Protein AF-A0A9P8BMA1-F1 (afdb_monomer)

Secondary structure (DSSP, 8-state):
-----------------------------------------------------TTSHHHHHHHHHHHHHHHHHHH-GGG---SSPPPHHHHHHHHHSPPHHHHHHHHHHHHHHHHHHHHHHHHHHHHSPP-----S-GGGGT---TTSPPTT-----TT-----GGGS--

pLDDT: mean 73.73, std 17.68, range [40.62, 98.5]

Mean predicted aligned error: 20.9 Å

Foldseek 3Di:
DDDDDDDDDDDPPPDDDDPPPPPDDPPPPPPPPPPPPDPDPDPDDPPCDPPDDCPPPVNVVVVVCVVVVVVCVVPQPQPPPVDVDHRPVRVVVCVVDDDVVVVVVVVVVVVVVVVVVVVVVVVVVVVDDPPDDDDPDPCVLVPDDPVPDDPPNDDDCVPPDDDDPVVVDD

Sequence (170 aa):
MASQSLRIHGHLQRSSQLVKLSMTSPIALLSRSASTDAHTYAAEDHSDSPPESFTTPFWRNTIIFSILGYGLYKVAPSRESLDGQDNSLTSFIRKSITPSDVWKTRNENHLALSVDSAQAKQLTETARRPVVSRIRYTGKFEDFSPHRQSVGDSVDMSDLNIKSDSHMRK

Structure (mmCIF, N/CA/C/O backbone):
data_AF-A0A9P8BMA1-F1
#
_entry.id   AF-A0A9P8BMA1-F1
#
loop_
_atom_site.group_PDB
_atom_site.id
_atom_site.type_symbol
_atom_site.label_atom_id
_atom_site.label_alt_id
_atom_site.label_comp_id
_atom_site.label_asym_id
_atom_site.label_entity_id
_atom_site.label_seq_id
_atom_site.pdbx_PDB_ins_code
_atom_site.Cartn_x
_atom_site.Cartn_y
_atom_site.Cartn_z
_atom_site.occupancy
_atom_site.B_iso_or_equiv
_atom_site.auth_seq_id
_atom_site.auth_comp_id
_atom_site.auth_asym_id
_atom_site.auth_atom_id
_atom_site.pdbx_PDB_model_num
ATOM 1 N N . MET A 1 1 ? -47.583 60.110 -30.758 1.00 40.84 1 MET A N 1
ATOM 2 C CA . MET A 1 1 ? -47.379 60.622 -29.383 1.00 40.84 1 MET A CA 1
ATOM 3 C C . MET A 1 1 ? -46.290 59.759 -28.758 1.00 40.84 1 MET A C 1
ATOM 5 O O . MET A 1 1 ? -46.534 58.590 -28.536 1.00 40.84 1 MET A O 1
ATOM 9 N N . ALA A 1 2 ? -45.022 60.129 -28.915 1.00 40.62 2 ALA A N 1
ATOM 10 C CA . ALA A 1 2 ? -44.247 61.058 -28.082 1.00 40.62 2 ALA A CA 1
ATOM 11 C C . ALA A 1 2 ? -43.462 60.319 -26.978 1.00 40.62 2 ALA A C 1
ATOM 13 O O . ALA A 1 2 ? -44.050 59.734 -26.081 1.00 40.62 2 ALA A O 1
ATOM 14 N N . SER A 1 3 ? -42.134 60.441 -27.085 1.00 45.19 3 SER A N 1
ATOM 15 C CA . SER A 1 3 ? -41.112 60.357 -26.035 1.00 45.19 3 SER A CA 1
ATOM 16 C C . SER A 1 3 ? -40.944 59.056 -25.245 1.00 45.19 3 SER A C 1
ATOM 18 O O . SER A 1 3 ? -41.737 58.742 -24.368 1.00 45.19 3 SER A O 1
ATOM 20 N N . GLN A 1 4 ? -39.756 58.454 -25.365 1.00 52.94 4 GLN A N 1
ATOM 21 C CA . GLN A 1 4 ? -38.746 58.642 -24.316 1.00 52.94 4 GLN A CA 1
ATOM 22 C C . GLN A 1 4 ? -37.345 58.208 -24.768 1.00 52.94 4 GLN A C 1
ATOM 24 O O . GLN A 1 4 ? -37.102 57.093 -25.214 1.00 52.94 4 GLN A O 1
ATOM 29 N N . SER A 1 5 ? -36.436 59.171 -24.649 1.00 52.09 5 SER A N 1
ATOM 30 C CA . SER A 1 5 ? -34.988 59.060 -24.753 1.00 52.09 5 SER A CA 1
ATOM 31 C C . SER A 1 5 ? -34.436 58.450 -23.468 1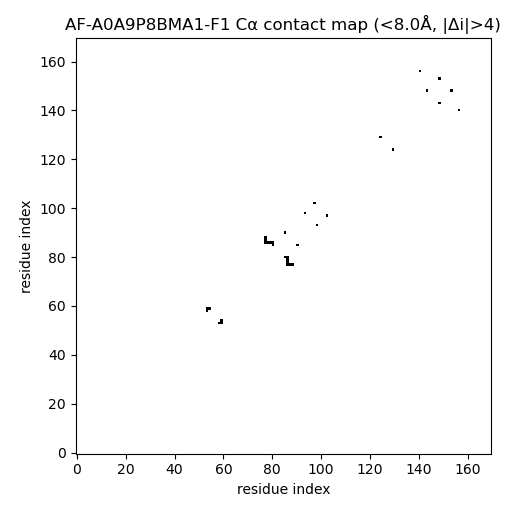.00 52.09 5 SER A C 1
ATOM 33 O O . SER A 1 5 ? -34.737 58.969 -22.395 1.00 52.09 5 SER A O 1
ATOM 35 N N . LEU A 1 6 ? -33.543 57.461 -23.561 1.00 52.72 6 LEU A N 1
ATOM 36 C CA . LEU A 1 6 ? -32.566 57.233 -22.498 1.00 52.72 6 LEU A CA 1
ATOM 37 C C . LEU A 1 6 ? -31.248 56.676 -23.043 1.00 52.72 6 LEU A C 1
ATOM 39 O O . LEU A 1 6 ? -31.109 55.529 -23.455 1.00 52.72 6 LEU A O 1
ATOM 43 N N . ARG A 1 7 ? -30.286 57.595 -23.047 1.00 49.94 7 ARG A N 1
ATOM 44 C CA . ARG A 1 7 ? -28.853 57.443 -23.260 1.00 49.94 7 ARG A CA 1
ATOM 45 C C . ARG A 1 7 ? -28.269 56.817 -21.991 1.00 49.94 7 ARG A C 1
ATOM 47 O O . ARG A 1 7 ? -28.382 57.435 -20.937 1.00 49.94 7 ARG A O 1
ATOM 54 N N . ILE A 1 8 ? -27.609 55.663 -22.074 1.00 60.62 8 ILE A N 1
ATOM 55 C CA . ILE A 1 8 ? -26.676 55.223 -21.024 1.00 60.62 8 ILE A CA 1
ATOM 56 C C . ILE A 1 8 ? -25.397 54.719 -21.690 1.00 60.62 8 ILE A C 1
ATOM 58 O O . ILE A 1 8 ? -25.376 53.703 -22.380 1.00 60.62 8 ILE A O 1
ATOM 62 N N . HIS A 1 9 ? -24.331 55.491 -21.478 1.00 46.12 9 HIS A N 1
ATOM 63 C CA . HIS A 1 9 ? -22.947 55.109 -21.710 1.00 46.12 9 HIS A CA 1
ATOM 64 C C . HIS A 1 9 ? -22.548 54.013 -20.716 1.00 46.12 9 HIS A C 1
ATOM 66 O O . HIS A 1 9 ? -22.642 54.211 -19.508 1.00 46.12 9 HIS A O 1
ATOM 72 N N . GLY A 1 10 ? -22.051 52.888 -21.227 1.00 48.28 10 GLY A N 1
ATOM 73 C CA . GLY A 1 10 ? -21.432 51.826 -20.439 1.00 48.28 10 GLY A CA 1
ATOM 74 C C . GLY A 1 10 ? -20.080 51.462 -21.037 1.00 48.28 10 GLY A C 1
ATOM 75 O O . GLY A 1 10 ? -19.992 50.670 -21.969 1.00 48.28 10 GLY A O 1
ATOM 76 N N . HIS A 1 11 ? -19.032 52.095 -20.521 1.00 47.34 11 HIS A N 1
ATOM 77 C CA . HIS A 1 11 ? -17.630 51.861 -20.845 1.00 47.34 11 HIS A CA 1
ATOM 78 C C . HIS A 1 11 ? -17.189 50.494 -20.290 1.00 47.34 11 HIS A C 1
ATOM 80 O O . HIS A 1 11 ? -16.913 50.359 -19.099 1.00 47.34 11 HIS A O 1
ATOM 86 N N . LEU A 1 12 ? -17.134 49.462 -21.138 1.00 50.94 12 LEU A N 1
ATOM 87 C CA . LEU A 1 12 ? -16.594 48.148 -20.771 1.00 50.94 12 LEU A CA 1
ATOM 88 C C . LEU A 1 12 ? -15.074 48.134 -20.973 1.00 50.94 12 LEU A C 1
ATOM 90 O O . LEU A 1 12 ? -14.553 47.726 -22.009 1.00 50.94 12 LEU A O 1
ATOM 94 N N . GLN A 1 13 ? -14.361 48.587 -19.943 1.00 53.22 13 GLN A N 1
ATOM 95 C CA . GLN A 1 13 ? -12.916 48.433 -19.802 1.00 53.22 13 GLN A CA 1
ATOM 96 C C . GLN A 1 13 ? -12.619 46.978 -19.419 1.00 53.22 13 GLN A C 1
ATOM 98 O O . GLN A 1 13 ? -12.696 46.589 -18.255 1.00 53.22 13 GLN A O 1
ATOM 103 N N . ARG A 1 14 ? -12.330 46.133 -20.412 1.00 48.00 14 ARG A N 1
ATOM 104 C CA . ARG A 1 14 ? -11.952 44.734 -20.185 1.00 48.00 14 ARG A CA 1
ATOM 105 C C . ARG A 1 14 ? -10.474 44.674 -19.794 1.00 48.00 14 ARG A C 1
ATOM 107 O O . ARG A 1 14 ? -9.601 44.525 -20.641 1.00 48.00 14 ARG A O 1
ATOM 114 N N . SER A 1 15 ? -10.198 44.833 -18.503 1.00 51.00 15 SER A N 1
ATOM 115 C CA . SER A 1 15 ? -8.865 44.651 -17.926 1.00 51.00 15 SER A CA 1
ATOM 116 C C . SER A 1 15 ? -8.491 43.168 -17.922 1.00 51.00 15 SER A C 1
ATOM 118 O O . SER A 1 15 ? -8.992 42.382 -17.120 1.00 51.00 15 SER A O 1
ATOM 120 N N . SER A 1 16 ? -7.601 42.788 -18.832 1.00 52.78 16 SER A N 1
ATOM 121 C CA . SER A 1 16 ? -6.949 41.481 -18.894 1.00 52.78 16 SER A CA 1
ATOM 122 C C . SER A 1 16 ? -5.988 41.325 -17.712 1.00 52.78 16 SER A C 1
ATOM 124 O O . SER A 1 16 ? -4.840 41.761 -17.784 1.00 52.78 16 SER A O 1
ATOM 126 N N . GLN A 1 17 ? -6.432 40.722 -16.607 1.00 53.88 17 GLN A N 1
ATOM 127 C CA . GLN A 1 17 ? -5.508 40.318 -15.548 1.00 53.88 17 GLN A CA 1
ATOM 128 C C . GLN A 1 17 ? -4.870 38.973 -15.900 1.00 53.88 17 GLN A C 1
ATOM 130 O O . GLN A 1 17 ? -5.488 37.912 -15.856 1.00 53.88 17 GLN A O 1
ATOM 135 N N . LEU A 1 18 ? -3.605 39.065 -16.297 1.00 51.22 18 LEU A N 1
ATOM 136 C CA . LEU A 1 18 ? -2.704 37.964 -16.584 1.00 51.22 18 LEU A CA 1
ATOM 137 C C . LEU A 1 18 ? -2.202 37.417 -15.240 1.00 51.22 18 LEU A C 1
ATOM 139 O O . LEU A 1 18 ? -1.292 37.972 -14.626 1.00 51.22 18 LEU A O 1
ATOM 143 N N . VAL A 1 19 ? -2.829 36.348 -14.755 1.00 54.81 19 VAL A N 1
ATOM 144 C CA . VAL A 1 19 ? -2.403 35.649 -13.539 1.00 54.81 19 VAL A CA 1
ATOM 145 C C . VAL A 1 19 ? -1.124 34.864 -13.858 1.00 54.81 19 VAL A C 1
ATOM 147 O O . VAL A 1 19 ? -1.164 33.739 -14.350 1.00 54.81 19 VAL A O 1
ATOM 150 N N . LYS A 1 20 ? 0.040 35.474 -13.606 1.00 50.56 20 LYS A N 1
ATOM 151 C CA . LYS A 1 20 ? 1.322 34.761 -13.525 1.00 50.56 20 LYS A CA 1
ATOM 152 C C . LYS A 1 20 ? 1.384 34.040 -12.179 1.00 50.56 20 LYS A C 1
ATOM 154 O O . LYS A 1 20 ? 1.820 34.614 -11.186 1.00 50.56 20 LYS A O 1
ATOM 159 N N . LEU A 1 21 ? 0.952 32.782 -12.143 1.00 48.62 21 LEU A N 1
ATOM 160 C CA . LEU A 1 21 ? 1.256 31.885 -11.027 1.00 48.62 21 LEU A CA 1
ATOM 161 C C . LEU A 1 21 ? 2.740 31.505 -11.105 1.00 48.62 21 LEU A C 1
ATOM 163 O O . LEU A 1 21 ? 3.123 30.550 -11.774 1.00 48.62 21 LEU A O 1
ATOM 167 N N . SER A 1 22 ? 3.584 32.291 -10.439 1.00 48.97 22 SER A N 1
ATOM 168 C CA . SER A 1 22 ? 4.960 31.904 -10.129 1.00 48.97 22 SER A CA 1
ATOM 169 C C . SER A 1 22 ? 4.918 30.858 -9.015 1.00 48.97 22 SER A C 1
ATOM 171 O O . SER A 1 22 ? 4.910 31.199 -7.834 1.00 48.97 22 SER A O 1
ATOM 173 N N . MET A 1 23 ? 4.851 29.577 -9.380 1.00 55.75 23 MET A N 1
ATOM 174 C CA . MET A 1 23 ? 5.103 28.479 -8.448 1.00 55.75 23 MET A CA 1
ATOM 175 C C . MET A 1 23 ? 6.607 28.380 -8.187 1.00 55.75 23 MET A C 1
ATOM 177 O O . MET A 1 23 ? 7.320 27.632 -8.848 1.00 55.75 23 MET A O 1
ATOM 181 N N . THR A 1 24 ? 7.088 29.144 -7.211 1.00 52.22 24 THR A N 1
ATOM 182 C CA . THR A 1 24 ? 8.416 28.942 -6.630 1.00 52.22 24 THR A CA 1
ATOM 183 C C . THR A 1 24 ? 8.228 28.156 -5.339 1.00 52.22 24 THR A C 1
ATOM 185 O O . THR A 1 24 ? 7.975 28.731 -4.284 1.00 52.22 24 THR A O 1
ATOM 188 N N . SER A 1 25 ? 8.288 26.826 -5.416 1.00 56.94 25 SER A N 1
ATOM 189 C CA . SER A 1 25 ? 8.378 25.990 -4.218 1.00 56.94 25 SER A CA 1
ATOM 190 C C . SER A 1 25 ? 9.756 26.194 -3.577 1.00 56.94 25 SER A C 1
ATOM 192 O O . SER A 1 25 ? 10.757 25.978 -4.270 1.00 56.94 25 SER A O 1
ATOM 194 N N . PRO A 1 26 ? 9.870 26.563 -2.291 1.00 57.62 26 PRO A N 1
ATOM 195 C CA . PRO A 1 26 ? 11.152 26.476 -1.615 1.00 57.62 26 PRO A CA 1
ATOM 196 C C . PRO A 1 26 ? 11.512 24.994 -1.476 1.00 57.62 26 PRO A C 1
ATOM 198 O O . PRO A 1 26 ? 10.825 24.230 -0.800 1.00 57.62 26 PRO A O 1
ATOM 201 N N . ILE A 1 27 ? 12.588 24.583 -2.147 1.00 57.03 27 ILE A N 1
ATOM 202 C CA . ILE A 1 27 ? 13.259 23.315 -1.871 1.00 57.03 27 ILE A CA 1
ATOM 203 C C . ILE A 1 27 ? 13.784 23.442 -0.441 1.00 57.03 27 ILE A C 1
ATOM 205 O O . ILE A 1 27 ? 14.784 24.116 -0.197 1.00 57.03 27 ILE A O 1
ATOM 209 N N . ALA A 1 28 ? 13.073 22.848 0.515 1.00 52.34 28 ALA A N 1
ATOM 210 C CA . ALA A 1 28 ? 13.593 22.656 1.855 1.00 52.34 28 ALA A CA 1
ATOM 211 C C . ALA A 1 28 ? 14.819 21.743 1.727 1.00 52.34 28 ALA A C 1
ATOM 213 O O . ALA A 1 28 ? 14.695 20.538 1.509 1.00 52.34 28 ALA A O 1
ATOM 214 N N . LEU A 1 29 ? 16.010 22.341 1.786 1.00 56.28 29 LEU A N 1
ATOM 215 C CA . LEU A 1 29 ? 17.266 21.621 1.918 1.00 56.28 29 LEU A CA 1
ATOM 216 C C . LEU A 1 29 ? 17.234 20.925 3.277 1.00 56.28 29 LEU A C 1
ATOM 218 O O . LEU A 1 29 ? 17.536 21.520 4.308 1.00 56.28 29 LEU A O 1
ATOM 222 N N . LEU A 1 30 ? 16.802 19.669 3.275 1.00 56.97 30 LEU A N 1
ATOM 223 C CA . LEU A 1 30 ? 16.900 18.786 4.421 1.00 56.97 30 LEU A CA 1
ATOM 224 C C . LEU A 1 30 ? 18.398 18.579 4.688 1.00 56.97 30 LEU A C 1
ATOM 226 O O . LEU A 1 30 ? 19.068 17.852 3.951 1.00 56.97 30 LEU A O 1
ATOM 230 N N . SER A 1 31 ? 18.948 19.260 5.697 1.00 53.81 31 SER A N 1
ATOM 231 C CA . SER A 1 31 ? 20.299 18.974 6.165 1.00 53.81 31 SER A CA 1
ATOM 232 C C . SER A 1 31 ? 20.286 17.563 6.744 1.00 53.81 31 SER A C 1
ATOM 234 O O . SER A 1 31 ? 19.702 17.270 7.787 1.00 53.81 31 SER A O 1
ATOM 236 N N . ARG A 1 32 ? 20.897 16.634 6.016 1.00 54.47 32 ARG A N 1
ATOM 237 C CA . ARG A 1 32 ? 21.177 15.306 6.538 1.00 54.47 32 ARG A CA 1
ATOM 238 C C . ARG A 1 32 ? 22.267 15.488 7.591 1.00 54.47 32 ARG A C 1
ATOM 240 O O . ARG A 1 32 ? 23.429 15.651 7.228 1.00 54.47 32 ARG A O 1
ATOM 247 N N . SER A 1 33 ? 21.902 15.491 8.873 1.00 51.28 33 SER A N 1
ATOM 248 C CA . SER A 1 33 ? 22.871 15.283 9.952 1.00 51.28 33 SER A CA 1
ATOM 249 C C . SER A 1 33 ? 23.475 13.896 9.763 1.00 51.28 33 SER A C 1
ATOM 251 O O . SER A 1 33 ? 22.906 12.889 10.174 1.00 51.28 33 SER A O 1
ATOM 253 N N . ALA A 1 34 ? 24.600 13.837 9.058 1.00 47.16 34 ALA A N 1
ATOM 254 C CA . ALA A 1 34 ? 25.483 12.692 9.091 1.00 47.16 34 ALA A CA 1
ATOM 255 C C . ALA A 1 34 ? 26.169 12.721 10.460 1.00 47.16 34 ALA A C 1
ATOM 257 O O . ALA A 1 34 ? 27.086 13.506 10.689 1.00 47.16 34 ALA A O 1
ATOM 258 N N . SER A 1 35 ? 25.672 11.917 11.396 1.00 52.69 35 SER A N 1
ATOM 259 C CA . SER A 1 35 ? 26.396 11.599 12.619 1.00 52.69 35 SER A CA 1
ATOM 260 C C . SER A 1 35 ? 27.604 10.752 12.229 1.00 52.69 35 SER A C 1
ATOM 262 O O . SER A 1 35 ? 27.480 9.553 11.979 1.00 52.69 35 SER A O 1
ATOM 264 N N . THR A 1 36 ? 28.766 11.385 12.115 1.00 50.28 36 THR A N 1
ATOM 265 C CA . THR A 1 36 ? 30.040 10.674 12.170 1.00 50.28 36 THR A CA 1
ATOM 266 C C . THR A 1 36 ? 30.201 10.207 13.612 1.00 50.28 36 THR A C 1
ATOM 268 O O . THR A 1 36 ? 30.536 11.002 14.486 1.00 50.28 36 THR A O 1
ATOM 271 N N . ASP A 1 37 ? 29.868 8.945 13.866 1.00 45.75 37 ASP A N 1
ATOM 272 C CA . ASP A 1 37 ? 30.136 8.279 15.137 1.00 45.75 37 ASP A CA 1
ATOM 273 C C . ASP A 1 37 ? 31.655 8.093 15.250 1.00 45.75 37 ASP A C 1
ATOM 275 O O . ASP A 1 37 ? 32.264 7.277 14.557 1.00 45.75 37 ASP A O 1
ATOM 279 N N . ALA A 1 38 ? 32.292 8.962 16.030 1.00 48.22 38 ALA A N 1
ATOM 280 C CA . ALA A 1 38 ? 33.687 8.820 16.397 1.00 48.22 38 ALA A CA 1
ATOM 281 C C . ALA A 1 38 ? 33.730 7.900 17.618 1.00 48.22 38 ALA A C 1
ATOM 283 O O . ALA A 1 38 ? 33.360 8.311 18.714 1.00 48.22 38 ALA A O 1
ATOM 284 N N . HIS A 1 39 ? 34.178 6.657 17.431 1.00 45.38 39 HIS A N 1
ATOM 285 C CA . HIS A 1 39 ? 34.395 5.709 18.523 1.00 45.38 39 HIS A CA 1
ATOM 286 C C . HIS A 1 39 ? 35.539 6.188 19.432 1.00 45.38 39 HIS A C 1
ATOM 288 O O . HIS A 1 39 ? 36.688 5.765 19.305 1.00 45.38 39 HIS A O 1
ATOM 294 N N . THR A 1 40 ? 35.237 7.095 20.356 1.00 44.28 40 THR A N 1
ATOM 295 C CA . THR A 1 40 ? 36.085 7.375 21.511 1.00 44.28 40 THR A CA 1
ATOM 296 C C . THR A 1 40 ? 35.727 6.381 22.603 1.00 44.28 40 THR A C 1
ATOM 298 O O . THR A 1 40 ? 34.652 6.460 23.193 1.00 44.28 40 THR A O 1
ATOM 301 N N . TYR A 1 41 ? 36.632 5.438 22.860 1.00 46.31 41 TYR A N 1
ATOM 302 C CA . TYR A 1 41 ? 36.598 4.552 24.020 1.00 46.31 41 TYR A CA 1
ATOM 303 C C . TYR A 1 41 ? 36.780 5.384 25.299 1.00 46.31 41 TYR A C 1
ATOM 305 O O . TYR A 1 41 ? 37.889 5.525 25.810 1.00 46.31 41 TYR A O 1
ATOM 313 N N . ALA A 1 42 ? 35.694 5.984 25.785 1.00 50.97 42 ALA A N 1
ATOM 314 C CA . ALA A 1 42 ? 35.614 6.520 27.133 1.00 50.97 42 ALA A CA 1
ATOM 315 C C . ALA A 1 42 ? 35.178 5.374 28.051 1.00 50.97 42 ALA A C 1
ATOM 317 O O . ALA A 1 42 ? 34.076 4.840 27.926 1.00 50.97 42 ALA A O 1
ATOM 318 N N . ALA A 1 43 ? 36.107 4.948 28.901 1.00 52.16 43 ALA A N 1
ATOM 319 C CA . ALA A 1 43 ? 35.877 3.960 29.936 1.00 52.16 43 ALA A CA 1
ATOM 320 C C . ALA A 1 43 ? 34.818 4.458 30.932 1.00 52.16 43 ALA A C 1
ATOM 322 O O . ALA A 1 43 ? 34.840 5.620 31.325 1.00 52.16 43 ALA A O 1
ATOM 323 N N . GLU A 1 44 ? 33.919 3.537 31.274 1.00 54.53 44 GLU A N 1
ATOM 324 C CA . GLU A 1 44 ? 32.968 3.505 32.388 1.00 54.53 44 GLU A CA 1
ATOM 325 C C . GLU A 1 44 ? 32.727 4.811 33.158 1.00 54.53 44 GLU A C 1
ATOM 327 O O . GLU A 1 44 ? 33.441 5.146 34.100 1.00 54.53 44 GLU A O 1
ATOM 332 N N . ASP A 1 45 ? 31.624 5.475 32.813 1.00 49.12 45 ASP A N 1
ATOM 333 C CA . ASP A 1 45 ? 30.885 6.313 33.750 1.00 49.12 45 ASP A CA 1
ATOM 334 C C . ASP A 1 45 ? 29.612 5.540 34.117 1.00 49.12 45 ASP A C 1
ATOM 336 O O . ASP A 1 45 ? 28.747 5.287 33.267 1.00 49.12 45 ASP A O 1
ATOM 340 N N . HIS A 1 46 ? 29.535 5.068 35.363 1.00 54.62 46 HIS A N 1
ATOM 341 C CA . HIS A 1 46 ? 28.328 4.470 35.922 1.00 54.62 46 HIS A CA 1
ATOM 342 C C . HIS A 1 46 ? 27.244 5.546 35.977 1.00 54.62 46 HIS A C 1
ATOM 344 O O . HIS A 1 46 ? 27.056 6.227 36.979 1.00 54.62 46 HIS A O 1
ATOM 350 N N . SER A 1 47 ? 26.519 5.698 34.871 1.00 56.69 47 SER A N 1
ATOM 351 C CA . SER A 1 47 ? 25.242 6.395 34.870 1.00 56.69 47 SER A CA 1
ATOM 352 C C . SER A 1 47 ? 24.315 5.696 35.868 1.00 56.69 47 SER A C 1
ATOM 354 O O . SER A 1 47 ? 23.852 4.579 35.625 1.00 56.69 47 SER A O 1
ATOM 356 N N . ASP A 1 48 ? 24.096 6.350 37.013 1.00 63.22 48 ASP A N 1
ATOM 357 C CA . ASP A 1 48 ? 23.088 6.017 38.020 1.00 63.22 48 ASP A CA 1
ATOM 358 C C . ASP A 1 48 ? 21.714 5.946 37.343 1.00 63.22 48 ASP A C 1
ATOM 360 O O . ASP A 1 48 ? 20.955 6.916 37.268 1.00 63.22 48 ASP A O 1
ATOM 364 N N . SER A 1 49 ? 21.404 4.781 36.785 1.00 66.31 49 SER A N 1
ATOM 365 C CA . SER A 1 49 ? 20.090 4.493 36.239 1.00 66.31 49 SER A CA 1
ATOM 366 C C . SER A 1 49 ? 19.144 4.357 37.430 1.00 66.31 49 SER A C 1
ATOM 368 O O . SER A 1 49 ? 19.395 3.526 38.309 1.00 66.31 49 SER A O 1
ATOM 370 N N . PRO A 1 50 ? 18.085 5.182 37.530 1.00 73.50 50 PRO A N 1
ATOM 371 C CA . PRO A 1 50 ? 17.171 5.101 38.657 1.00 73.50 50 PRO A CA 1
ATOM 372 C C . PRO A 1 50 ? 16.571 3.690 38.712 1.00 73.50 50 PRO A C 1
ATOM 374 O O . PRO A 1 50 ? 16.248 3.137 37.660 1.00 73.50 50 PRO A O 1
ATOM 377 N N . PRO A 1 51 ? 16.406 3.097 39.909 1.00 76.31 51 PRO A N 1
ATOM 378 C CA . PRO A 1 51 ? 15.925 1.729 40.040 1.00 76.31 51 PRO A CA 1
ATOM 379 C C . PRO A 1 51 ? 14.553 1.597 39.377 1.00 76.31 51 PRO A C 1
ATOM 381 O O . PRO A 1 51 ? 13.556 2.181 39.813 1.00 76.31 51 PRO A O 1
ATOM 384 N N . GLU A 1 52 ? 14.508 0.844 38.287 1.00 73.38 52 GLU A N 1
ATOM 385 C CA . GLU A 1 52 ? 13.305 0.631 37.502 1.00 73.38 52 GLU A CA 1
ATOM 386 C C . GLU A 1 52 ? 12.352 -0.309 38.246 1.00 73.38 52 GLU A C 1
ATOM 388 O O . GLU A 1 52 ? 12.555 -1.514 38.358 1.00 73.38 52 GLU A O 1
ATOM 393 N N . SER A 1 53 ? 11.307 0.287 38.826 1.00 82.88 53 SER A N 1
ATOM 394 C CA . SER A 1 53 ? 10.289 -0.406 39.615 1.00 82.88 53 SER A CA 1
ATOM 395 C C . SER A 1 53 ? 8.946 -0.458 38.881 1.00 82.88 53 SER A C 1
ATOM 397 O O . SER A 1 53 ? 8.522 0.500 38.222 1.00 82.88 53 SER A O 1
ATOM 399 N N . PHE A 1 54 ? 8.202 -1.547 39.084 1.00 79.06 54 PHE A N 1
ATOM 400 C CA . PHE A 1 54 ? 6.820 -1.718 38.611 1.00 79.06 54 PHE A CA 1
ATOM 401 C C . PHE A 1 54 ? 5.811 -0.781 39.301 1.00 79.06 54 PHE A C 1
ATOM 403 O O . PHE A 1 54 ? 4.630 -0.770 38.960 1.00 79.06 54 PHE A O 1
ATOM 410 N N . THR A 1 55 ? 6.257 0.030 40.263 1.00 81.44 55 THR A N 1
ATOM 411 C CA . THR A 1 55 ? 5.447 1.068 40.921 1.00 81.44 55 THR A CA 1
ATOM 412 C C . THR A 1 55 ? 5.646 2.466 40.339 1.00 81.44 55 THR A C 1
ATOM 414 O O . THR A 1 55 ? 5.032 3.423 40.817 1.00 81.44 55 THR A O 1
ATOM 417 N N . THR A 1 56 ? 6.467 2.610 39.294 1.00 86.62 56 THR A N 1
ATOM 418 C CA . THR A 1 56 ? 6.607 3.885 38.578 1.00 86.62 56 THR A CA 1
ATOM 419 C C . THR A 1 56 ? 5.253 4.357 38.021 1.00 86.62 56 THR A C 1
ATOM 421 O O . THR A 1 56 ? 4.384 3.533 37.716 1.00 86.62 56 THR A O 1
ATOM 424 N N . PRO A 1 57 ? 5.03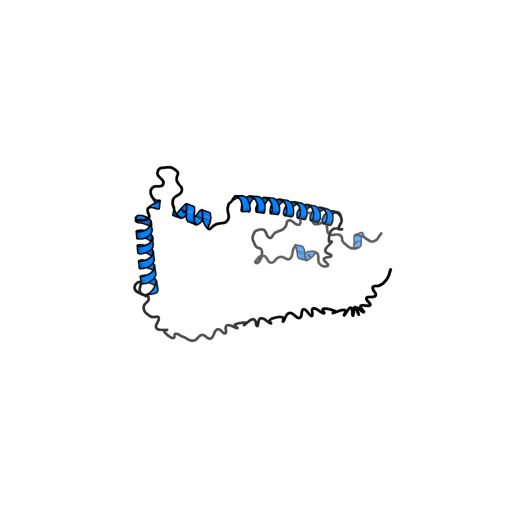2 5.680 37.865 1.00 85.69 57 PRO A N 1
ATOM 425 C CA . PRO A 1 57 ? 3.752 6.222 37.402 1.00 85.69 57 PRO A CA 1
ATOM 426 C C . PRO A 1 57 ? 3.252 5.603 36.090 1.00 85.69 57 PRO A C 1
ATOM 428 O O . PRO A 1 57 ? 2.047 5.430 35.924 1.00 85.69 57 PRO A O 1
ATOM 431 N N . PHE A 1 58 ? 4.165 5.218 35.193 1.00 88.38 58 PHE A N 1
ATOM 432 C CA . PHE A 1 58 ? 3.840 4.509 33.958 1.00 88.38 58 PHE A CA 1
ATOM 433 C C . PHE A 1 58 ? 3.204 3.133 34.229 1.00 88.38 58 PHE A C 1
ATOM 435 O O . PHE A 1 58 ? 2.074 2.882 33.806 1.00 88.38 58 PHE A O 1
ATOM 442 N N . TRP A 1 59 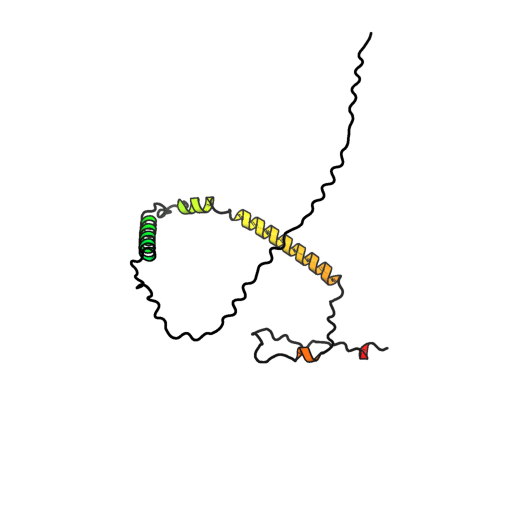? 3.872 2.263 34.994 1.00 92.50 59 TRP A N 1
ATOM 443 C CA . TRP A 1 59 ? 3.364 0.922 35.315 1.00 92.50 59 TRP A CA 1
ATOM 444 C C . TRP A 1 59 ? 2.118 0.953 36.202 1.00 92.50 59 TRP A C 1
ATOM 446 O O . TRP A 1 59 ? 1.160 0.220 35.967 1.00 92.50 59 TRP A O 1
ATOM 456 N N . ARG A 1 60 ? 2.056 1.876 37.164 1.00 91.81 60 ARG A N 1
ATOM 457 C CA . ARG A 1 60 ? 0.860 2.063 37.993 1.00 91.81 60 ARG A CA 1
ATOM 458 C C . ARG A 1 60 ? -0.354 2.441 37.148 1.00 91.81 60 ARG A C 1
ATOM 460 O O . ARG A 1 60 ? -1.418 1.846 37.304 1.00 91.81 60 ARG A O 1
ATOM 467 N N . ASN A 1 61 ? -0.202 3.418 36.255 1.00 92.69 61 ASN A N 1
ATOM 468 C CA . ASN A 1 61 ? -1.306 3.863 35.414 1.00 92.69 61 ASN A CA 1
ATOM 469 C C . ASN A 1 61 ? -1.730 2.754 34.443 1.00 92.69 61 ASN A C 1
ATOM 471 O O . ASN A 1 61 ? -2.925 2.510 34.313 1.00 92.69 61 ASN A O 1
ATOM 475 N N . THR A 1 62 ? -0.792 2.033 33.816 1.00 93.31 62 THR A N 1
ATOM 476 C CA . THR A 1 62 ? -1.136 0.910 32.921 1.00 93.31 62 THR A CA 1
ATOM 477 C C . THR A 1 62 ? -1.882 -0.216 33.641 1.00 93.31 62 THR A C 1
ATOM 479 O O . THR A 1 62 ? -2.879 -0.704 33.110 1.00 93.31 62 THR A O 1
ATOM 482 N N . ILE A 1 63 ? -1.486 -0.579 34.866 1.00 94.06 63 ILE A N 1
ATOM 483 C CA . ILE A 1 63 ? -2.201 -1.576 35.681 1.00 94.06 63 ILE A CA 1
ATOM 484 C C . ILE A 1 63 ? -3.611 -1.081 36.030 1.00 94.06 63 ILE A C 1
ATOM 486 O O . ILE A 1 63 ? -4.576 -1.822 35.848 1.00 94.06 63 ILE A O 1
ATOM 490 N N . ILE A 1 64 ? -3.757 0.174 36.472 1.00 94.31 64 ILE A N 1
ATOM 491 C CA . ILE A 1 64 ? -5.070 0.757 36.794 1.00 94.31 64 ILE A CA 1
ATOM 492 C C . ILE A 1 64 ? -5.972 0.776 35.557 1.00 94.31 64 ILE A C 1
ATOM 494 O O . ILE A 1 64 ? -7.115 0.333 35.638 1.00 94.31 64 ILE A O 1
ATOM 498 N N . PHE A 1 65 ? -5.473 1.236 34.407 1.00 95.56 65 PHE A N 1
ATOM 499 C CA . PHE A 1 65 ? -6.244 1.255 33.163 1.00 95.56 65 PHE A CA 1
ATOM 500 C C . PHE A 1 65 ? -6.609 -0.151 32.683 1.00 95.56 65 PHE A C 1
ATOM 502 O O . PHE A 1 65 ? -7.717 -0.347 32.191 1.00 95.56 65 PHE A O 1
ATOM 509 N N . SER A 1 66 ? -5.725 -1.135 32.865 1.00 92.50 66 SER A N 1
ATOM 510 C CA . SER A 1 66 ? -5.996 -2.536 32.533 1.00 92.50 66 SER A CA 1
ATOM 511 C C . SER A 1 66 ? -7.121 -3.116 33.397 1.00 92.50 66 SER A C 1
ATOM 513 O O . SER A 1 66 ? -8.099 -3.649 32.870 1.00 92.50 66 SER A O 1
ATOM 515 N N . ILE A 1 67 ? -7.045 -2.940 34.721 1.00 93.75 67 ILE A N 1
ATOM 516 C CA . ILE A 1 67 ? -8.077 -3.414 35.657 1.00 93.75 67 ILE A CA 1
ATOM 517 C C . ILE A 1 67 ? -9.400 -2.685 35.415 1.00 93.75 67 ILE A C 1
ATOM 519 O O . ILE A 1 67 ? -10.450 -3.323 35.365 1.00 93.75 67 ILE A O 1
ATOM 523 N N . LEU A 1 68 ? -9.360 -1.364 35.226 1.00 93.56 68 LEU A N 1
ATOM 524 C CA . LEU A 1 68 ? -10.544 -0.560 34.936 1.00 93.56 68 LEU A CA 1
ATOM 525 C C . LEU A 1 68 ? -11.189 -0.988 33.614 1.00 93.56 68 LEU A C 1
ATOM 527 O O . LEU A 1 68 ? -12.397 -1.202 33.565 1.00 93.5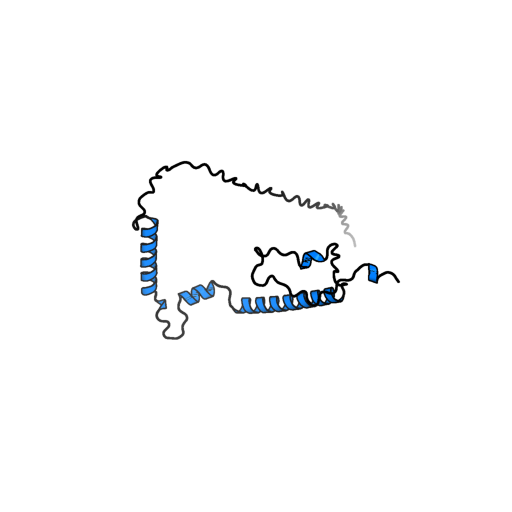6 68 LEU A O 1
ATOM 531 N N . GLY A 1 69 ? -10.390 -1.181 32.563 1.00 89.44 69 GLY A N 1
ATOM 532 C CA . GLY A 1 69 ? -10.855 -1.679 31.271 1.00 89.44 69 GLY A CA 1
ATOM 533 C C . GLY A 1 69 ? -11.487 -3.067 31.379 1.00 89.44 69 GLY A C 1
ATOM 534 O O . GLY A 1 69 ? -12.560 -3.298 30.826 1.00 89.44 69 GLY A O 1
ATOM 535 N N . TYR A 1 70 ? -10.883 -3.972 32.152 1.00 88.06 70 TYR A N 1
ATOM 536 C CA . TYR A 1 70 ? -11.430 -5.308 32.390 1.00 88.06 70 TYR A CA 1
ATOM 537 C C . TYR A 1 70 ? -12.722 -5.286 33.221 1.00 88.06 70 TYR A C 1
ATOM 539 O O . TYR A 1 70 ? -13.676 -5.998 32.903 1.00 88.06 70 TYR A O 1
ATOM 547 N N . GLY A 1 71 ? -12.787 -4.449 34.259 1.00 84.81 71 GLY A N 1
ATOM 548 C CA . GLY A 1 71 ? -13.987 -4.253 35.072 1.00 84.81 71 GLY A CA 1
ATOM 549 C C . GLY A 1 71 ? -15.143 -3.693 34.247 1.00 84.81 71 GLY A C 1
ATOM 550 O O . GLY A 1 71 ? -16.242 -4.248 34.264 1.00 84.81 71 GLY A O 1
ATOM 551 N N . LEU A 1 72 ? -14.873 -2.667 33.437 1.00 82.06 72 LEU A N 1
ATOM 552 C CA . LEU A 1 72 ? -15.839 -2.120 32.486 1.00 82.06 72 LEU A CA 1
ATOM 553 C C . LEU A 1 72 ? -16.268 -3.170 31.456 1.00 82.06 72 LEU A C 1
ATOM 555 O O . LEU A 1 72 ? -17.455 -3.292 31.184 1.00 82.06 72 LEU A O 1
ATOM 559 N N . TYR A 1 73 ? -15.350 -3.992 30.943 1.00 76.38 73 TYR A N 1
ATOM 560 C CA . TYR A 1 73 ? -15.680 -5.097 30.035 1.00 76.38 73 TYR A CA 1
ATOM 561 C C . TYR A 1 73 ? -16.564 -6.178 30.686 1.00 76.38 73 TYR A C 1
ATOM 563 O O . TYR A 1 73 ? -17.394 -6.805 30.021 1.00 76.38 73 TYR A O 1
ATOM 571 N N . LYS A 1 74 ? -16.400 -6.435 31.987 1.00 76.94 74 LYS A N 1
ATOM 572 C CA . LYS A 1 74 ? -17.225 -7.401 32.729 1.00 76.94 74 LYS A CA 1
ATOM 573 C C . LYS A 1 74 ? -18.624 -6.875 33.034 1.00 76.94 74 LYS A C 1
ATOM 575 O O . LYS A 1 74 ? -19.564 -7.658 32.944 1.00 76.94 74 LYS A O 1
ATOM 580 N N . VAL A 1 75 ? -18.749 -5.589 33.354 1.00 71.25 75 VAL A N 1
ATOM 581 C CA . VAL A 1 75 ? -20.019 -4.932 33.715 1.00 71.25 75 VAL A CA 1
ATOM 582 C C . VAL A 1 75 ? -20.753 -4.369 32.491 1.00 71.25 75 VAL A C 1
ATOM 584 O O . VAL A 1 75 ? -21.925 -4.014 32.583 1.00 71.25 75 VAL A O 1
ATOM 587 N N . ALA A 1 76 ? -20.103 -4.310 31.326 1.00 64.31 76 ALA A N 1
ATOM 588 C CA . ALA A 1 76 ? -20.734 -3.821 30.112 1.00 64.31 76 ALA A CA 1
ATOM 589 C C . ALA A 1 76 ? -21.975 -4.673 29.756 1.00 64.31 76 ALA A C 1
ATOM 591 O O . ALA A 1 76 ? -21.849 -5.887 29.564 1.00 64.31 76 ALA A O 1
ATOM 592 N N . PRO A 1 77 ? -23.161 -4.051 29.594 1.00 57.78 77 PRO A N 1
ATOM 593 C CA . PRO A 1 77 ? -24.415 -4.734 29.255 1.00 57.78 77 PRO A CA 1
ATOM 594 C C . PRO A 1 77 ? -24.418 -5.368 27.849 1.00 57.78 77 PRO A C 1
ATOM 596 O O . PRO A 1 77 ? -25.393 -5.982 27.439 1.00 57.78 77 PRO A O 1
ATOM 599 N N . SER A 1 78 ? -23.317 -5.265 27.103 1.00 56.34 78 SER A N 1
ATOM 600 C CA . SER A 1 78 ? -23.121 -5.834 25.768 1.00 56.34 78 SER A CA 1
ATOM 601 C C . SER A 1 78 ? -22.924 -7.357 25.739 1.00 56.34 78 SER A C 1
ATOM 603 O O . SER A 1 78 ? -22.776 -7.911 24.651 1.00 56.34 78 SER A O 1
ATOM 605 N N . ARG A 1 79 ? -22.893 -8.044 26.893 1.00 55.00 79 ARG A N 1
ATOM 606 C CA . ARG A 1 79 ? -22.717 -9.510 26.950 1.00 55.00 79 ARG A CA 1
ATOM 607 C C . ARG A 1 79 ? -23.983 -10.295 26.597 1.00 55.00 79 ARG A C 1
ATOM 609 O O . ARG A 1 79 ? -23.858 -11.422 26.132 1.00 55.00 79 ARG A O 1
ATOM 616 N N . GLU A 1 80 ? -25.170 -9.720 26.769 1.00 55.78 80 GLU A N 1
ATOM 617 C CA . GLU A 1 80 ? -26.436 -10.365 26.398 1.00 55.78 80 GLU A CA 1
ATOM 618 C C . GLU A 1 80 ? -26.838 -10.009 24.958 1.00 55.78 80 GLU A C 1
ATOM 620 O O . GLU A 1 80 ? -27.871 -9.408 24.693 1.00 55.78 80 GLU A O 1
ATOM 625 N N . SER A 1 81 ? -26.027 -10.415 23.980 1.00 54.22 81 SER A N 1
ATOM 626 C CA . SER A 1 81 ? -26.530 -10.656 22.621 1.00 54.22 81 SER A CA 1
ATOM 627 C C . SER A 1 81 ? -27.023 -12.105 22.547 1.00 54.22 81 SER A C 1
ATOM 629 O O . SER A 1 81 ? -26.464 -12.923 21.818 1.00 54.22 81 SER A O 1
ATOM 631 N N . LEU A 1 82 ? -28.005 -12.455 23.383 1.00 54.94 82 LEU A N 1
ATOM 632 C CA . LEU A 1 82 ? -28.595 -13.799 23.422 1.00 54.94 82 LEU A CA 1
ATOM 633 C C . LEU A 1 82 ? -29.594 -14.023 22.266 1.00 54.94 82 LEU A C 1
ATOM 635 O O . LEU A 1 82 ? -29.998 -15.152 22.028 1.00 54.94 82 LEU A O 1
ATOM 639 N N . ASP A 1 83 ? -29.946 -12.960 21.531 1.00 54.03 83 ASP A N 1
ATOM 640 C CA . ASP A 1 83 ? -31.109 -12.932 20.629 1.00 54.03 83 ASP A CA 1
ATOM 641 C C . ASP A 1 83 ? -30.813 -12.320 19.240 1.00 54.03 83 ASP A C 1
ATOM 643 O O . ASP A 1 83 ? -31.670 -11.730 18.587 1.00 54.03 83 ASP A O 1
ATOM 647 N N . GLY A 1 84 ? -29.557 -12.394 18.779 1.00 58.25 84 GLY A N 1
ATOM 648 C CA . GLY A 1 84 ? -29.165 -11.896 17.450 1.00 58.25 84 GLY A CA 1
ATOM 649 C C . GLY A 1 84 ? -29.144 -10.366 17.297 1.00 58.25 84 GLY A C 1
ATOM 650 O O . GLY A 1 84 ? -28.864 -9.868 16.208 1.00 58.25 84 GLY A O 1
ATOM 651 N N . GLN A 1 85 ? -29.391 -9.608 18.371 1.00 60.25 85 GLN A N 1
ATOM 652 C CA . GLN A 1 85 ? -29.180 -8.161 18.384 1.00 60.25 85 GLN A CA 1
ATOM 653 C C . GLN A 1 85 ? -27.696 -7.834 18.566 1.00 60.25 85 GLN A C 1
ATOM 655 O O . GLN A 1 85 ? -27.050 -8.285 19.515 1.00 60.25 85 GLN A O 1
ATOM 660 N N . ASP A 1 86 ? -27.164 -7.033 17.638 1.00 62.53 86 ASP A N 1
ATOM 661 C CA . ASP A 1 86 ? -25.813 -6.485 17.712 1.00 62.53 86 ASP A CA 1
ATOM 662 C C . ASP A 1 86 ? -25.633 -5.755 19.050 1.00 62.53 86 ASP A C 1
ATOM 664 O O . ASP A 1 86 ? -26.410 -4.867 19.409 1.00 62.53 86 ASP A O 1
ATOM 668 N N . ASN A 1 87 ? -24.584 -6.112 19.788 1.00 74.88 87 ASN A N 1
ATOM 669 C CA . ASN A 1 87 ? -24.269 -5.439 21.038 1.00 74.88 87 ASN A CA 1
ATOM 670 C C . ASN A 1 87 ? -24.046 -3.920 20.800 1.00 74.88 87 ASN A C 1
ATOM 672 O O . ASN A 1 87 ? -23.621 -3.493 19.720 1.00 74.88 87 ASN A O 1
ATOM 676 N N . SER A 1 88 ? -24.329 -3.081 21.803 1.00 77.19 88 SER A N 1
ATOM 677 C CA . SER A 1 88 ? -24.277 -1.612 21.665 1.00 77.19 88 SER A CA 1
ATOM 678 C C . SER A 1 88 ? -22.899 -1.071 21.257 1.00 77.19 88 SER A C 1
ATOM 680 O O . SER A 1 88 ? -22.800 -0.027 20.613 1.00 77.19 88 SER A O 1
ATOM 682 N N . LEU A 1 89 ? -21.826 -1.795 21.587 1.00 79.69 89 LEU A N 1
ATOM 683 C CA . LEU A 1 89 ? -20.466 -1.449 21.187 1.00 79.69 89 LEU A CA 1
ATOM 684 C C . LEU A 1 89 ? -20.230 -1.737 19.697 1.00 79.69 89 LEU A C 1
ATOM 686 O O . LEU A 1 89 ? -19.662 -0.911 18.993 1.00 79.69 89 LEU A O 1
ATOM 690 N N . THR A 1 90 ? -20.698 -2.873 19.192 1.00 83.62 90 THR A N 1
ATOM 691 C CA . THR A 1 90 ? -20.624 -3.277 17.788 1.00 83.62 90 THR A CA 1
ATOM 692 C C . THR A 1 90 ? -21.470 -2.354 16.924 1.00 83.62 90 THR A C 1
ATOM 694 O O . THR A 1 90 ? -21.012 -1.973 15.849 1.00 83.62 90 THR A O 1
ATOM 697 N N . SER A 1 91 ? -22.653 -1.926 17.380 1.00 81.88 91 SER A N 1
ATOM 698 C CA . SER A 1 91 ? -23.455 -0.935 16.650 1.00 81.88 91 SER A CA 1
ATOM 699 C C . SER A 1 91 ? -22.773 0.441 16.615 1.00 81.88 91 SER A C 1
ATOM 701 O O . SER A 1 91 ? -22.744 1.082 15.561 1.00 81.88 91 SER A O 1
ATOM 703 N N . PHE A 1 92 ? -22.133 0.860 17.713 1.00 84.44 92 PHE A N 1
ATOM 704 C CA . PHE A 1 92 ? -21.326 2.083 17.763 1.00 84.44 92 PHE A CA 1
ATOM 705 C C . PHE A 1 92 ? -20.101 2.022 16.840 1.00 84.44 92 PHE A C 1
ATOM 707 O O . PHE A 1 92 ? -19.863 2.949 16.061 1.00 84.44 92 PHE A O 1
ATOM 714 N N . ILE A 1 93 ? -19.349 0.918 16.877 1.00 86.50 93 ILE A N 1
ATOM 715 C CA . ILE A 1 93 ? -18.211 0.681 15.982 1.00 86.50 93 ILE A CA 1
ATOM 716 C C . ILE A 1 93 ? -18.696 0.684 14.531 1.00 86.50 93 ILE A C 1
ATOM 718 O O . ILE A 1 93 ? -18.132 1.407 13.717 1.00 86.50 93 ILE A O 1
ATOM 722 N N . ARG A 1 94 ? -19.781 -0.036 14.210 1.00 85.38 94 ARG A N 1
ATOM 723 C CA . ARG A 1 94 ? -20.344 -0.106 12.851 1.00 85.38 94 ARG A CA 1
ATOM 724 C C . ARG A 1 94 ? -20.762 1.269 12.326 1.00 85.38 94 ARG A C 1
ATOM 726 O O . ARG A 1 94 ? -20.560 1.537 11.149 1.00 85.38 94 ARG A O 1
ATOM 733 N N . LYS A 1 95 ? -21.303 2.147 13.179 1.00 87.25 95 LYS A N 1
ATOM 734 C CA . LYS A 1 95 ? -21.654 3.530 12.808 1.00 87.25 95 LYS A CA 1
ATOM 735 C C . LYS A 1 95 ? -20.424 4.424 12.597 1.00 87.25 95 LYS A C 1
ATOM 737 O O . LYS A 1 95 ? -20.514 5.412 11.876 1.00 87.25 95 LYS A O 1
ATOM 742 N N . SER A 1 96 ? -19.302 4.092 13.234 1.00 89.62 96 SER A N 1
ATOM 743 C CA . SER A 1 96 ? -18.072 4.896 13.216 1.00 89.62 96 SER A CA 1
ATOM 744 C C . SER A 1 96 ? -17.088 4.487 12.116 1.00 89.62 96 SER A C 1
ATOM 746 O O . SER A 1 96 ? -16.172 5.245 11.808 1.00 89.62 96 SER A O 1
A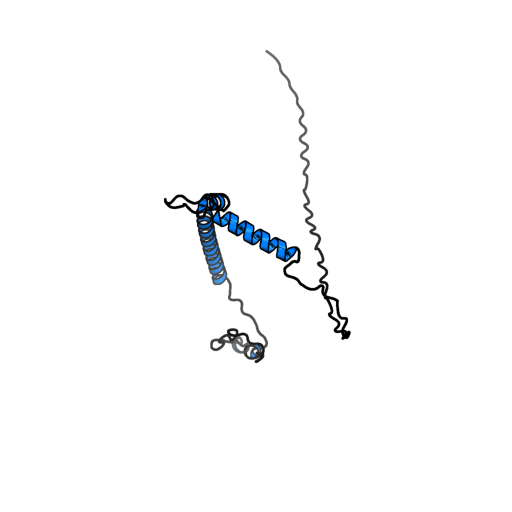TOM 748 N N . ILE A 1 97 ? -17.256 3.302 11.526 1.00 93.56 97 ILE A N 1
ATOM 749 C CA . ILE A 1 97 ? -16.427 2.803 10.424 1.00 93.56 97 ILE A CA 1
ATOM 750 C C . ILE A 1 97 ? -17.142 2.942 9.078 1.00 93.56 97 ILE A C 1
ATOM 752 O O . ILE A 1 97 ? -18.369 2.943 8.993 1.00 93.56 97 ILE A O 1
ATOM 756 N N . THR A 1 98 ? -16.364 3.000 8.001 1.00 93.56 98 THR A N 1
ATOM 757 C CA . THR A 1 98 ? -16.893 2.952 6.633 1.00 93.56 98 THR A CA 1
ATOM 758 C C . THR A 1 98 ? -17.591 1.607 6.372 1.00 93.56 98 THR A C 1
ATOM 760 O O . THR A 1 98 ? -16.996 0.564 6.665 1.00 93.56 98 THR A O 1
ATOM 763 N N . PRO A 1 99 ? -18.809 1.591 5.793 1.00 92.25 99 PRO A N 1
ATOM 764 C CA . PRO A 1 99 ? -19.523 0.351 5.498 1.00 92.25 99 PRO A CA 1
ATOM 765 C C . PRO A 1 99 ? -18.787 -0.492 4.447 1.00 92.25 99 PRO A C 1
ATOM 767 O O . PRO A 1 99 ? -18.098 0.030 3.568 1.00 92.25 99 PRO A O 1
ATOM 770 N N . SER A 1 100 ? -18.960 -1.814 4.515 1.00 90.00 100 SER A N 1
ATOM 771 C CA . SER A 1 100 ? -18.293 -2.781 3.629 1.00 90.00 100 SER A CA 1
ATOM 772 C C . SER A 1 100 ? -18.622 -2.589 2.145 1.00 90.00 100 SER A C 1
ATOM 774 O O . SER A 1 100 ? -17.774 -2.840 1.292 1.00 90.00 100 SER A O 1
ATOM 776 N N . ASP A 1 101 ? -19.818 -2.095 1.831 1.00 95.12 101 ASP A N 1
ATOM 777 C CA . ASP A 1 101 ? -20.279 -1.876 0.456 1.00 95.12 101 ASP A CA 1
ATOM 778 C C . ASP A 1 101 ? -19.456 -0.808 -0.292 1.00 95.12 101 ASP A C 1
ATOM 780 O O . ASP A 1 101 ? -19.115 -0.952 -1.469 1.00 95.12 101 ASP A O 1
ATOM 784 N N . VAL A 1 102 ? -19.013 0.228 0.430 1.00 96.56 102 VAL A N 1
ATOM 785 C CA . VAL A 1 102 ? -18.123 1.264 -0.118 1.00 96.56 102 VAL A CA 1
ATOM 786 C C . VAL A 1 102 ? -16.763 0.669 -0.478 1.00 96.56 102 VAL A C 1
ATOM 788 O O . VAL A 1 102 ? -16.200 0.996 -1.523 1.00 96.56 102 VAL A O 1
ATOM 791 N N . TRP A 1 103 ? -16.237 -0.234 0.354 1.00 95.50 103 TRP A N 1
ATOM 792 C CA . TRP A 1 103 ? -14.982 -0.929 0.066 1.00 95.50 103 TRP A CA 1
ATOM 793 C C . TRP A 1 103 ? -15.106 -1.864 -1.129 1.00 95.50 103 TRP A C 1
ATOM 795 O O . TRP A 1 103 ? -14.203 -1.902 -1.962 1.00 95.50 103 TRP A O 1
ATOM 805 N N . LYS A 1 104 ? -16.236 -2.563 -1.255 1.00 97.44 104 LYS A N 1
ATOM 806 C CA . LYS A 1 104 ? -16.515 -3.424 -2.404 1.00 97.44 104 LYS A CA 1
ATOM 807 C C . LYS A 1 104 ? -16.523 -2.620 -3.705 1.00 97.44 104 LYS A C 1
ATOM 809 O O . LYS A 1 104 ? -15.743 -2.920 -4.604 1.00 97.44 104 LYS A O 1
ATOM 814 N N . THR A 1 105 ? -17.289 -1.531 -3.741 1.00 97.62 105 THR A N 1
ATOM 815 C CA . THR A 1 105 ? -17.357 -0.625 -4.899 1.00 97.62 105 THR A CA 1
ATOM 816 C C . THR A 1 105 ? -15.978 -0.050 -5.243 1.00 97.62 105 THR A C 1
ATOM 818 O O . THR A 1 105 ? -15.582 0.025 -6.405 1.00 97.62 105 THR A O 1
ATOM 821 N N . ARG A 1 106 ? -15.192 0.340 -4.232 1.00 97.81 106 ARG A N 1
ATOM 822 C CA . ARG A 1 106 ? -13.838 0.874 -4.438 1.00 97.81 106 ARG A CA 1
ATOM 823 C C . ARG A 1 106 ? -12.882 -0.174 -5.010 1.00 97.81 106 ARG A C 1
ATOM 825 O O . ARG A 1 106 ? -12.084 0.162 -5.882 1.00 97.81 106 ARG A O 1
ATOM 832 N N . ASN A 1 107 ? -12.964 -1.414 -4.537 1.00 97.75 107 ASN A N 1
ATOM 833 C CA . ASN A 1 107 ? -12.142 -2.516 -5.026 1.00 97.75 107 ASN A CA 1
ATOM 834 C C . ASN A 1 107 ? -12.505 -2.887 -6.466 1.00 97.75 107 ASN A C 1
ATOM 836 O O . ASN A 1 107 ? -11.606 -3.098 -7.275 1.00 97.75 107 ASN A O 1
ATOM 840 N N . GLU A 1 108 ? -13.795 -2.900 -6.803 1.00 98.12 108 GLU A N 1
ATOM 841 C CA . GLU A 1 108 ? -14.273 -3.116 -8.174 1.00 98.12 108 GLU A CA 1
ATOM 842 C C . GLU A 1 108 ? -13.761 -2.021 -9.119 1.00 98.12 108 GLU A C 1
ATOM 844 O O . GLU A 1 108 ? -13.180 -2.325 -10.162 1.00 98.12 108 GLU A O 1
ATOM 849 N N . ASN A 1 109 ? -13.853 -0.751 -8.713 1.00 98.19 109 ASN A N 1
ATOM 850 C CA . ASN A 1 109 ? -13.299 0.368 -9.481 1.00 98.19 109 ASN A CA 1
ATOM 851 C C . ASN A 1 109 ? -11.777 0.261 -9.649 1.00 98.19 109 ASN A C 1
ATOM 853 O O . ASN A 1 109 ? -11.247 0.515 -10.728 1.00 98.19 109 ASN A O 1
ATOM 857 N N . HIS A 1 110 ? -11.055 -0.125 -8.595 1.00 98.31 110 HIS A N 1
ATOM 858 C CA . HIS A 1 110 ? -9.606 -0.303 -8.669 1.00 98.31 110 HIS A CA 1
ATOM 859 C C . HIS A 1 110 ? -9.220 -1.464 -9.592 1.00 98.31 110 HIS A C 1
ATOM 861 O O . HIS A 1 110 ? -8.236 -1.368 -10.325 1.00 98.31 110 HIS A O 1
ATOM 867 N N . LEU A 1 111 ? -9.997 -2.549 -9.579 1.00 98.38 111 LEU A N 1
ATOM 868 C CA . LEU A 1 111 ? -9.807 -3.684 -10.473 1.00 98.38 111 LEU A CA 1
ATOM 869 C C . LEU A 1 111 ? -10.012 -3.267 -11.932 1.00 98.38 111 LEU A C 1
ATOM 871 O O . LEU A 1 111 ? -9.151 -3.566 -12.756 1.00 98.38 111 LEU A O 1
ATOM 875 N N . ALA A 1 112 ? -11.069 -2.509 -12.233 1.00 98.19 112 ALA A N 1
ATOM 876 C CA . ALA A 1 112 ? -11.307 -1.968 -13.571 1.00 98.19 112 ALA A CA 1
ATOM 877 C C . ALA A 1 112 ? -10.142 -1.080 -14.045 1.00 98.19 112 ALA A C 1
ATOM 879 O O . ALA A 1 112 ? -9.553 -1.340 -15.091 1.00 98.19 112 ALA A O 1
ATOM 880 N N . LEU A 1 113 ? -9.715 -0.114 -13.223 1.00 98.50 113 LEU A N 1
ATOM 881 C CA . LEU A 1 113 ? -8.579 0.761 -13.543 1.00 98.50 113 LEU A CA 1
ATOM 882 C C . LEU A 1 113 ? -7.269 -0.015 -13.740 1.00 98.50 113 LEU A C 1
ATOM 884 O O . LEU A 1 113 ? -6.460 0.327 -14.603 1.00 98.50 113 LEU A O 1
ATOM 888 N N . SER A 1 114 ? -7.050 -1.065 -12.948 1.00 98.25 114 SER A N 1
ATOM 889 C CA . SER A 1 114 ? -5.864 -1.915 -13.072 1.00 98.25 114 SER A CA 1
ATOM 890 C C . SER A 1 114 ? -5.875 -2.684 -14.391 1.00 98.25 114 SER A C 1
ATOM 892 O O . SER A 1 114 ? -4.850 -2.723 -15.073 1.00 98.25 114 SER A O 1
ATOM 894 N N . VAL A 1 115 ? -7.027 -3.235 -14.782 1.00 98.50 115 VAL A N 1
ATOM 895 C CA . VAL A 1 115 ? -7.206 -3.919 -16.071 1.00 98.50 115 VAL A CA 1
ATOM 896 C C . VAL A 1 115 ? -6.957 -2.956 -17.230 1.00 98.50 115 VAL A C 1
ATOM 898 O O . VAL A 1 115 ? -6.155 -3.273 -18.109 1.00 98.50 115 VAL A O 1
ATOM 901 N N . ASP A 1 116 ? -7.544 -1.761 -17.197 1.00 98.19 116 ASP A N 1
ATOM 902 C CA . ASP A 1 116 ? -7.351 -0.746 -18.239 1.00 98.19 116 ASP A CA 1
ATOM 903 C C . ASP A 1 116 ? -5.877 -0.337 -18.356 1.00 98.19 116 ASP A C 1
ATOM 905 O O . ASP A 1 116 ? -5.318 -0.259 -19.454 1.00 98.19 116 ASP A O 1
ATOM 909 N N . SER A 1 117 ? -5.204 -0.136 -17.218 1.00 97.75 117 SER A N 1
ATOM 910 C CA . SER A 1 117 ? -3.778 0.199 -17.193 1.00 97.75 117 SER A CA 1
ATOM 911 C C . SER A 1 117 ? -2.907 -0.917 -17.782 1.00 97.75 117 SER A C 1
ATOM 913 O O . SER A 1 117 ? -1.955 -0.639 -18.517 1.00 97.75 117 SER A O 1
ATOM 915 N N . ALA A 1 118 ? -3.252 -2.181 -17.515 1.00 97.38 118 ALA A N 1
ATOM 916 C CA . ALA A 1 118 ? -2.540 -3.340 -18.035 1.00 97.38 118 ALA A CA 1
ATOM 917 C C . ALA A 1 118 ? -2.724 -3.470 -19.552 1.00 97.38 118 ALA A C 1
ATOM 919 O O . ALA A 1 118 ? -1.747 -3.682 -20.270 1.00 97.38 118 ALA A O 1
ATOM 920 N N . GLN A 1 119 ? -3.943 -3.258 -20.053 1.00 96.75 119 GLN A N 1
ATOM 921 C CA . GLN A 1 119 ? -4.227 -3.252 -21.489 1.00 96.75 119 GLN A CA 1
ATOM 922 C C . GLN A 1 119 ? -3.495 -2.112 -22.206 1.00 96.75 119 GLN A C 1
ATOM 924 O O . GLN A 1 119 ? -2.842 -2.339 -23.226 1.00 96.75 119 GLN A O 1
ATOM 929 N N . ALA A 1 120 ? -3.520 -0.897 -21.653 1.00 95.25 120 ALA A N 1
ATOM 930 C CA . ALA A 1 120 ? -2.796 0.246 -22.211 1.00 95.25 120 ALA A CA 1
ATOM 931 C C . ALA A 1 120 ? -1.278 -0.001 -22.259 1.00 95.25 120 ALA A C 1
ATOM 933 O O . ALA A 1 120 ? -0.605 0.339 -23.242 1.00 95.25 120 ALA A O 1
ATOM 934 N N . LYS A 1 121 ? -0.735 -0.638 -21.217 1.00 94.38 121 LYS A N 1
ATOM 935 C CA . LYS A 1 121 ? 0.667 -1.052 -21.174 1.00 94.38 121 LYS A CA 1
ATOM 936 C C . LYS A 1 121 ? 0.968 -2.112 -22.235 1.00 94.38 121 LYS A C 1
ATOM 938 O O . LYS A 1 121 ? 1.925 -1.928 -22.978 1.00 94.38 121 LYS A O 1
ATOM 943 N N . GLN A 1 122 ? 0.129 -3.136 -22.388 1.00 93.75 122 GLN A N 1
ATOM 944 C CA . GLN A 1 122 ? 0.297 -4.178 -23.409 1.00 93.75 122 GLN A CA 1
ATOM 945 C C . GLN A 1 122 ? 0.264 -3.609 -24.837 1.00 93.75 122 GLN A C 1
ATOM 947 O O . GLN A 1 122 ? 1.093 -3.973 -25.675 1.00 93.75 122 GLN A O 1
ATOM 952 N N . LEU A 1 123 ? -0.644 -2.672 -25.121 1.00 91.38 123 LEU A N 1
ATOM 953 C CA . LEU A 1 123 ? -0.698 -1.973 -26.412 1.00 91.38 123 LEU A CA 1
ATOM 954 C C . LEU A 1 123 ? 0.576 -1.160 -26.665 1.00 91.38 123 LEU A C 1
ATOM 956 O O . LEU A 1 123 ? 1.117 -1.150 -27.768 1.00 91.38 123 LEU A O 1
ATOM 960 N N . THR A 1 124 ? 1.094 -0.505 -25.629 1.00 89.81 124 THR A N 1
ATOM 961 C CA . THR A 1 124 ? 2.325 0.281 -25.739 1.00 89.81 124 THR A CA 1
ATOM 962 C C . THR A 1 124 ? 3.559 -0.609 -25.898 1.00 89.81 124 THR A C 1
ATOM 964 O O . THR A 1 124 ? 4.460 -0.266 -26.659 1.00 89.81 124 THR A O 1
ATOM 967 N N . GLU A 1 125 ? 3.623 -1.743 -25.203 1.00 89.06 125 GLU A N 1
ATOM 968 C CA . GLU A 1 125 ? 4.733 -2.699 -25.289 1.00 89.06 125 GLU A CA 1
ATOM 969 C C . GLU A 1 125 ? 4.777 -3.407 -26.639 1.00 89.06 125 GLU A C 1
ATOM 971 O O . GLU A 1 125 ? 5.849 -3.516 -27.224 1.00 89.06 125 GLU A O 1
ATOM 976 N N . THR A 1 126 ? 3.626 -3.817 -27.175 1.00 84.38 126 THR A N 1
ATOM 977 C CA . THR A 1 126 ? 3.549 -4.406 -28.523 1.00 84.38 126 THR A CA 1
ATOM 978 C C . THR A 1 126 ? 3.885 -3.394 -29.620 1.00 84.38 126 THR A C 1
ATOM 980 O O . THR A 1 126 ? 4.488 -3.761 -30.627 1.00 84.38 126 THR A O 1
ATOM 983 N N . ALA A 1 127 ? 3.554 -2.113 -29.423 1.00 82.81 127 ALA A N 1
ATOM 984 C CA . ALA A 1 127 ? 3.887 -1.046 -30.366 1.00 82.81 127 ALA A CA 1
ATOM 985 C C . ALA A 1 127 ? 5.348 -0.563 -30.265 1.00 82.81 127 ALA A C 1
ATOM 987 O O . ALA A 1 127 ? 5.894 -0.032 -31.236 1.00 82.81 127 ALA A O 1
ATOM 988 N N . ARG A 1 128 ? 6.000 -0.703 -29.103 1.00 79.81 128 ARG A N 1
ATOM 989 C CA . ARG A 1 128 ? 7.392 -0.274 -28.906 1.00 79.81 128 ARG A CA 1
ATOM 990 C C . ARG A 1 128 ? 8.362 -1.371 -29.326 1.00 79.81 128 ARG A C 1
ATOM 992 O O . ARG A 1 128 ? 8.233 -2.534 -28.968 1.00 79.81 128 ARG A O 1
ATOM 999 N N . ARG A 1 129 ? 9.423 -0.973 -30.031 1.00 81.88 129 ARG A N 1
ATOM 1000 C CA . ARG A 1 129 ? 10.576 -1.852 -30.263 1.00 81.88 129 ARG A CA 1
ATOM 1001 C C . ARG A 1 129 ? 11.158 -2.280 -28.902 1.00 81.88 129 ARG A C 1
ATOM 1003 O O . ARG A 1 129 ? 11.318 -1.404 -28.047 1.00 81.88 129 ARG A O 1
ATOM 1010 N N . PRO A 1 130 ? 11.519 -3.564 -28.698 1.00 78.19 130 PRO A N 1
ATOM 1011 C CA . PRO A 1 130 ? 12.130 -4.005 -27.448 1.00 78.19 130 PRO A CA 1
ATOM 1012 C C . PRO A 1 130 ? 13.378 -3.173 -27.147 1.00 78.19 130 PRO A C 1
ATOM 1014 O O . PRO A 1 130 ? 14.191 -2.907 -28.041 1.00 78.19 130 PRO A O 1
ATOM 1017 N N . VAL A 1 131 ? 13.518 -2.742 -25.891 1.00 78.75 131 VAL A N 1
ATOM 1018 C CA . VAL A 1 131 ? 14.680 -1.971 -25.438 1.00 78.75 131 VAL A CA 1
ATOM 1019 C C . VAL A 1 131 ? 15.892 -2.896 -25.455 1.00 78.75 131 VAL A C 1
ATOM 1021 O O . VAL A 1 131 ? 16.074 -3.728 -24.573 1.00 78.75 131 VAL A O 1
ATOM 1024 N N . VAL A 1 132 ? 16.724 -2.766 -26.487 1.00 80.44 132 VAL A N 1
ATOM 1025 C CA . VAL A 1 132 ? 17.977 -3.518 -26.584 1.00 80.44 132 VAL A CA 1
ATOM 1026 C C . VAL A 1 132 ? 19.040 -2.781 -25.776 1.00 80.44 132 VAL A C 1
ATOM 1028 O O . VAL A 1 132 ? 19.539 -1.737 -26.204 1.00 80.44 132 VAL A O 1
ATOM 1031 N N . SER A 1 133 ? 19.399 -3.324 -24.611 1.00 79.88 133 SER A N 1
ATOM 1032 C CA . SER A 1 133 ? 20.566 -2.852 -23.864 1.00 79.88 133 SER A CA 1
ATOM 1033 C C . SER A 1 133 ? 21.839 -3.262 -24.602 1.00 79.88 133 SER A C 1
ATOM 1035 O O . SER A 1 133 ? 22.104 -4.446 -24.808 1.00 79.88 133 SER A O 1
ATOM 1037 N N . ARG A 1 134 ? 22.632 -2.274 -25.030 1.00 81.12 134 ARG A N 1
ATOM 1038 C CA . ARG A 1 134 ? 23.948 -2.515 -25.631 1.00 81.12 134 ARG A CA 1
ATOM 1039 C C . ARG A 1 134 ? 24.994 -2.566 -24.532 1.00 81.12 134 ARG A C 1
ATOM 1041 O O . ARG A 1 134 ? 25.504 -1.538 -24.090 1.00 81.12 134 ARG A O 1
ATOM 1048 N N . ILE A 1 135 ? 25.329 -3.771 -24.116 1.00 82.62 135 ILE A N 1
ATOM 1049 C CA . ILE A 1 135 ? 26.455 -4.022 -23.224 1.00 82.62 135 ILE A CA 1
ATOM 1050 C C . ILE A 1 135 ? 27.753 -4.116 -24.030 1.00 82.62 135 ILE A C 1
ATOM 1052 O O . ILE A 1 135 ? 27.813 -4.760 -25.072 1.00 82.62 135 ILE A O 1
ATOM 1056 N N . ARG A 1 136 ? 28.807 -3.445 -23.555 1.00 82.12 136 ARG A N 1
ATOM 1057 C CA . ARG A 1 136 ? 30.143 -3.518 -24.178 1.00 82.12 136 ARG A CA 1
ATOM 1058 C C . ARG A 1 136 ? 30.954 -4.717 -23.696 1.00 82.12 136 ARG A C 1
ATOM 1060 O O . ARG A 1 136 ? 31.797 -5.209 -24.429 1.00 82.12 136 ARG A O 1
ATOM 1067 N N . TYR A 1 137 ? 30.711 -5.151 -22.461 1.00 84.19 137 TYR A N 1
ATOM 1068 C CA . TYR A 1 137 ? 31.416 -6.259 -21.830 1.00 84.19 137 TYR A CA 1
ATOM 1069 C C . TYR A 1 137 ? 30.408 -7.352 -21.486 1.00 84.19 137 TYR A C 1
ATOM 1071 O O . TYR A 1 137 ? 29.545 -7.152 -20.632 1.00 84.19 137 TYR A O 1
ATOM 1079 N N . THR A 1 138 ? 30.503 -8.476 -22.192 1.00 81.56 138 THR A N 1
ATOM 1080 C CA . THR A 1 138 ? 29.613 -9.638 -22.052 1.00 81.56 138 THR A CA 1
ATOM 1081 C C . THR A 1 138 ? 29.948 -10.482 -20.828 1.00 81.56 138 THR A C 1
ATOM 1083 O O . THR A 1 138 ? 29.060 -11.122 -20.284 1.00 81.56 138 THR A O 1
ATOM 1086 N N . GLY A 1 139 ? 31.186 -10.413 -20.325 1.00 83.38 139 GLY A N 1
ATOM 1087 C CA . GLY A 1 139 ? 31.596 -11.123 -19.109 1.00 83.38 139 GLY A CA 1
ATOM 1088 C C . GLY A 1 139 ? 30.905 -10.637 -17.830 1.00 83.38 139 GLY A C 1
ATOM 1089 O O . GLY A 1 139 ? 30.966 -11.325 -16.823 1.00 83.38 139 GLY A O 1
ATOM 1090 N N . LYS A 1 140 ? 30.191 -9.498 -17.858 1.00 81.50 140 LYS A N 1
ATOM 1091 C CA . LYS A 1 140 ? 29.409 -9.012 -16.704 1.00 81.50 140 LYS A CA 1
ATOM 1092 C C . LYS A 1 140 ? 28.297 -9.961 -16.261 1.00 81.50 140 LYS A C 1
ATOM 1094 O O . LYS A 1 140 ? 27.841 -9.829 -15.135 1.00 81.50 140 LYS A O 1
ATOM 1099 N N . PHE A 1 141 ? 27.829 -10.848 -17.139 1.00 80.88 141 PHE A N 1
ATOM 1100 C CA . PHE A 1 141 ? 26.786 -11.813 -16.789 1.00 80.88 141 PHE A CA 1
ATOM 1101 C C . PHE A 1 141 ? 27.292 -12.967 -15.934 1.00 80.88 141 PHE A C 1
ATOM 1103 O O . PHE A 1 141 ? 26.481 -13.622 -15.307 1.00 80.88 141 PHE A O 1
ATOM 1110 N N . GLU A 1 142 ? 28.602 -13.192 -15.895 1.00 80.81 142 GLU A N 1
ATOM 1111 C CA . GLU A 1 142 ? 29.228 -14.231 -15.070 1.00 80.81 142 GLU A CA 1
ATOM 1112 C C . GLU A 1 142 ? 29.946 -13.622 -13.853 1.00 80.81 142 GLU A C 1
ATOM 1114 O O . GLU A 1 142 ? 30.332 -14.319 -12.917 1.00 80.81 142 GLU A O 1
ATOM 1119 N N . ASP A 1 143 ? 30.129 -12.297 -13.861 1.00 82.94 143 ASP A N 1
ATOM 1120 C CA . ASP A 1 143 ? 30.867 -11.547 -12.851 1.00 82.94 143 ASP A CA 1
ATOM 1121 C C . ASP A 1 143 ? 29.957 -11.238 -11.653 1.00 82.94 143 ASP A C 1
ATOM 1123 O O . ASP A 1 143 ? 29.443 -10.129 -11.478 1.00 82.94 143 ASP A O 1
ATOM 1127 N N . PHE A 1 144 ? 29.717 -12.260 -10.832 1.00 79.31 144 PHE A N 1
ATOM 1128 C CA . PHE A 1 144 ? 29.007 -12.126 -9.567 1.00 79.31 144 PHE A CA 1
ATOM 1129 C C . PHE A 1 144 ? 29.926 -12.406 -8.387 1.00 79.31 144 PHE A C 1
ATOM 1131 O O . PHE A 1 144 ? 30.758 -13.309 -8.401 1.00 79.31 144 PHE A O 1
ATOM 1138 N N . SER A 1 145 ? 29.731 -11.649 -7.309 1.00 85.19 145 SER A N 1
ATOM 1139 C CA . SER A 1 145 ? 30.416 -11.930 -6.054 1.00 85.19 145 SER A CA 1
ATOM 1140 C C . SER A 1 145 ? 29.777 -13.148 -5.373 1.00 85.19 145 SER A C 1
ATOM 1142 O O . SER A 1 145 ? 28.590 -13.077 -5.041 1.00 85.19 145 SER A O 1
ATOM 1144 N N . PRO A 1 146 ? 30.548 -14.207 -5.056 1.00 81.75 146 PRO A N 1
ATOM 1145 C CA . PRO A 1 146 ? 30.024 -15.389 -4.364 1.00 81.75 146 PRO A CA 1
ATOM 1146 C C . PRO A 1 146 ? 29.413 -15.088 -2.986 1.00 81.75 146 PRO A C 1
ATOM 1148 O O . PRO A 1 146 ? 28.629 -15.870 -2.467 1.00 81.75 146 PRO A O 1
ATOM 1151 N N . HIS A 1 147 ? 29.763 -13.947 -2.385 1.00 87.38 147 HIS A N 1
ATOM 1152 C CA . HIS A 1 147 ? 29.378 -13.580 -1.019 1.00 87.38 147 HIS A CA 1
ATOM 1153 C C . HIS A 1 147 ? 28.218 -12.573 -0.952 1.00 87.38 147 HIS A C 1
ATOM 1155 O O . HIS A 1 147 ? 27.851 -12.134 0.137 1.00 87.38 147 HIS A O 1
ATOM 1161 N N . ARG A 1 148 ? 27.667 -12.144 -2.095 1.00 83.56 148 ARG A N 1
ATOM 1162 C CA . ARG A 1 148 ? 26.612 -11.112 -2.169 1.00 83.56 148 ARG A CA 1
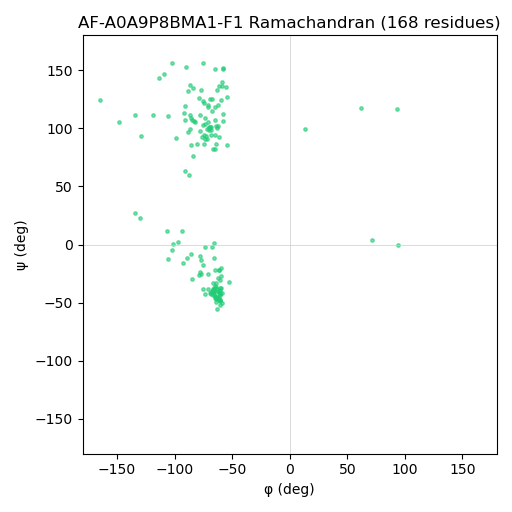ATOM 1163 C C . ARG A 1 148 ? 25.405 -11.517 -3.018 1.00 83.56 148 ARG A C 1
ATOM 1165 O O . ARG A 1 148 ? 24.679 -10.649 -3.488 1.00 83.56 148 ARG A O 1
ATOM 1172 N N . GLN A 1 149 ? 25.179 -12.812 -3.206 1.00 83.38 149 GLN A N 1
ATOM 1173 C CA . GLN A 1 149 ? 23.977 -13.305 -3.875 1.00 83.38 149 GLN A CA 1
ATOM 1174 C C . GLN A 1 149 ? 22.890 -13.560 -2.835 1.00 83.38 149 GLN A C 1
ATOM 1176 O O . GLN A 1 149 ? 23.081 -14.363 -1.919 1.00 83.38 149 GLN A O 1
ATOM 1181 N N . SER A 1 150 ? 21.761 -12.859 -2.950 1.00 85.00 150 SER A N 1
ATOM 1182 C CA . SER A 1 150 ? 20.582 -13.227 -2.176 1.00 85.00 150 SER A CA 1
ATOM 1183 C C . SER A 1 150 ? 19.938 -14.476 -2.783 1.00 85.00 150 SER A C 1
ATOM 1185 O O . SER A 1 150 ? 20.138 -14.809 -3.956 1.00 85.00 150 SER A O 1
ATOM 1187 N N . VAL A 1 151 ? 19.194 -15.221 -1.969 1.00 84.50 151 VAL A N 1
ATOM 1188 C CA . VAL A 1 151 ? 18.489 -16.411 -2.449 1.00 84.50 151 VAL A CA 1
ATOM 1189 C C . VAL A 1 151 ? 17.454 -16.006 -3.504 1.00 84.50 151 VAL A C 1
ATOM 1191 O O . VAL A 1 151 ? 16.556 -15.219 -3.227 1.00 84.50 151 VAL A O 1
ATOM 1194 N N . GLY A 1 152 ? 17.591 -16.546 -4.718 1.00 84.56 152 GLY A N 1
ATOM 1195 C CA . GLY A 1 152 ? 16.706 -16.246 -5.850 1.00 84.56 152 GLY A CA 1
ATOM 1196 C C . GLY A 1 152 ? 17.183 -15.137 -6.797 1.00 84.56 152 GLY A C 1
ATOM 1197 O O . GLY A 1 152 ? 16.508 -14.896 -7.792 1.00 84.56 152 GLY A O 1
ATOM 1198 N N . ASP A 1 153 ? 18.344 -14.514 -6.555 1.00 81.94 153 ASP A N 1
ATOM 1199 C CA . ASP A 1 153 ? 18.929 -13.528 -7.487 1.00 81.94 153 ASP A CA 1
ATOM 1200 C C . ASP A 1 153 ? 19.611 -14.157 -8.716 1.00 81.94 153 ASP A C 1
ATOM 1202 O O . ASP A 1 153 ? 19.938 -13.454 -9.674 1.00 81.94 153 ASP A O 1
ATOM 1206 N N . SER A 1 154 ? 19.855 -15.471 -8.714 1.00 80.56 154 SER A N 1
ATOM 1207 C CA . SER A 1 154 ? 20.447 -16.159 -9.862 1.00 80.56 154 SER A CA 1
ATOM 1208 C C . SER A 1 154 ? 19.412 -16.285 -10.981 1.00 80.56 154 SER A C 1
ATOM 1210 O O . SER A 1 154 ? 18.461 -17.060 -10.871 1.00 80.56 154 SER A O 1
ATOM 1212 N N . VAL A 1 155 ? 19.606 -15.533 -12.060 1.00 81.19 155 VAL A N 1
ATOM 1213 C CA . VAL A 1 155 ? 18.793 -15.631 -13.277 1.00 81.19 155 VAL A CA 1
ATOM 1214 C C . VAL A 1 155 ? 19.409 -16.677 -14.202 1.00 81.19 155 VAL A C 1
ATOM 1216 O O . VAL A 1 155 ? 20.614 -16.649 -14.444 1.00 81.19 155 VAL A O 1
ATOM 1219 N N . ASP A 1 156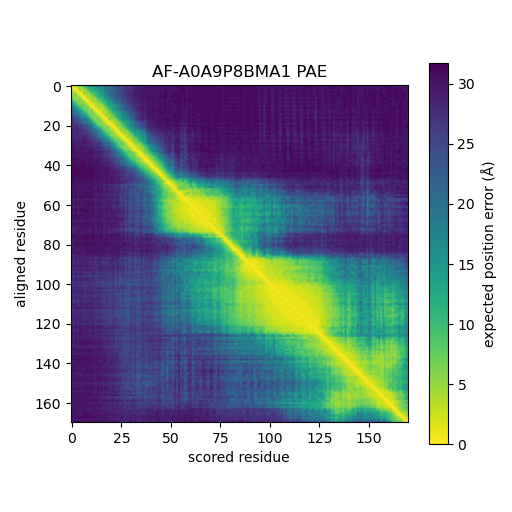 ? 18.588 -17.584 -14.729 1.00 84.31 156 ASP A N 1
ATOM 1220 C CA . ASP A 1 156 ? 19.014 -18.512 -15.777 1.00 84.31 156 ASP A CA 1
ATOM 1221 C C . ASP A 1 156 ? 19.351 -17.732 -17.058 1.00 84.31 156 ASP A C 1
ATOM 1223 O O . ASP A 1 156 ? 18.505 -17.039 -17.625 1.00 84.31 156 ASP A O 1
ATOM 1227 N N . MET A 1 157 ? 20.611 -17.819 -17.485 1.00 82.50 157 MET A N 1
ATOM 1228 C CA . MET A 1 157 ? 21.140 -17.128 -18.665 1.00 82.50 157 MET A CA 1
ATOM 1229 C C . MET A 1 157 ? 21.370 -18.091 -19.841 1.00 82.50 157 MET A C 1
ATOM 1231 O O . MET A 1 157 ? 21.995 -17.708 -20.830 1.00 82.50 157 MET A O 1
ATOM 1235 N N . SER A 1 158 ? 20.872 -19.331 -19.767 1.00 83.88 158 SER A N 1
ATOM 1236 C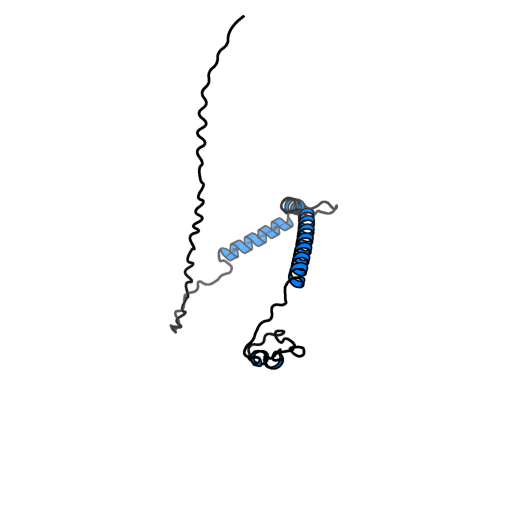 CA . SER A 1 158 ? 21.085 -20.356 -20.801 1.00 83.88 158 SER A CA 1
ATOM 1237 C C . SER A 1 158 ? 20.496 -19.994 -22.174 1.00 83.88 158 SER A C 1
ATOM 1239 O O . SER A 1 158 ? 21.060 -20.384 -23.195 1.00 83.88 158 SER A O 1
ATOM 1241 N N . ASP A 1 159 ? 19.428 -19.192 -22.220 1.00 83.19 159 ASP A N 1
ATOM 1242 C CA . ASP A 1 159 ? 18.784 -18.713 -23.459 1.00 83.19 159 ASP A CA 1
ATOM 1243 C C . ASP A 1 159 ? 19.311 -17.336 -23.936 1.00 83.19 159 ASP A C 1
ATOM 1245 O O . ASP A 1 159 ? 18.737 -16.665 -24.800 1.00 83.19 159 ASP A O 1
ATOM 1249 N N . LEU A 1 160 ? 20.417 -16.849 -23.363 1.00 79.50 160 LEU A N 1
ATOM 1250 C CA . LEU A 1 160 ? 20.954 -15.531 -23.693 1.00 79.50 160 LEU A CA 1
ATOM 1251 C C . LEU A 1 160 ? 21.672 -15.528 -25.058 1.00 79.50 160 LEU A C 1
ATOM 1253 O O . LEU A 1 160 ? 22.834 -15.910 -25.180 1.00 79.50 160 LEU A O 1
ATOM 1257 N N . ASN A 1 161 ? 21.017 -14.997 -26.094 1.00 79.81 161 ASN A N 1
ATOM 1258 C CA . ASN A 1 161 ? 21.629 -14.799 -27.414 1.00 79.81 161 ASN A CA 1
ATOM 1259 C C . ASN A 1 161 ? 22.280 -13.406 -27.560 1.00 79.81 161 ASN A C 1
ATOM 1261 O O . ASN A 1 161 ? 21.596 -12.388 -27.721 1.00 79.81 161 ASN A O 1
ATOM 1265 N N . ILE A 1 162 ? 23.615 -13.351 -27.554 1.00 77.44 162 ILE A N 1
ATOM 1266 C CA . ILE A 1 162 ? 24.392 -12.109 -27.685 1.00 77.44 162 ILE A CA 1
ATOM 1267 C C . ILE A 1 162 ? 24.724 -11.840 -29.159 1.00 77.44 162 ILE A C 1
ATOM 1269 O O . ILE A 1 162 ? 25.543 -12.525 -29.770 1.00 77.44 162 ILE A O 1
ATOM 1273 N N . LYS A 1 163 ? 24.148 -10.777 -29.733 1.00 72.62 163 LYS A N 1
ATOM 1274 C CA . LYS A 1 163 ? 24.500 -10.318 -31.088 1.00 72.62 163 LYS A CA 1
ATOM 1275 C C . LYS A 1 163 ? 25.818 -9.537 -31.065 1.00 72.62 163 LYS A C 1
ATOM 1277 O O . LYS A 1 163 ? 25.859 -8.427 -30.536 1.00 72.62 163 LYS A O 1
ATOM 1282 N N . SER A 1 164 ? 26.875 -10.090 -31.658 1.00 75.44 164 SER A N 1
ATOM 1283 C CA . SER A 1 164 ? 28.161 -9.410 -31.860 1.00 75.44 164 SER A CA 1
ATOM 1284 C C . SER A 1 164 ? 28.214 -8.661 -33.203 1.00 75.44 164 SER A C 1
ATOM 1286 O O . SER A 1 164 ? 27.535 -9.014 -34.169 1.00 75.44 164 SER A O 1
ATOM 1288 N N . ASP A 1 165 ? 29.028 -7.604 -33.270 1.00 65.44 165 ASP A N 1
ATOM 1289 C CA . ASP A 1 165 ? 29.131 -6.699 -34.431 1.00 65.44 165 ASP A CA 1
ATOM 1290 C C . ASP A 1 165 ? 29.677 -7.388 -35.702 1.00 65.44 165 ASP A C 1
ATOM 1292 O O . ASP A 1 165 ? 29.391 -6.980 -36.827 1.00 65.44 165 ASP A O 1
ATOM 1296 N N . SER A 1 166 ? 30.394 -8.509 -35.548 1.00 63.97 166 SER A N 1
ATOM 1297 C CA . SER A 1 166 ? 30.858 -9.333 -36.672 1.00 63.97 166 SER A CA 1
ATOM 1298 C C . SER A 1 166 ? 29.713 -9.917 -37.509 1.00 63.97 166 SER A C 1
ATOM 1300 O O . SER A 1 166 ? 29.916 -10.216 -38.682 1.00 63.97 166 SER A O 1
ATOM 1302 N N . HIS A 1 167 ? 28.505 -10.032 -36.948 1.00 58.28 167 HIS A N 1
ATOM 1303 C CA . HIS A 1 167 ? 27.338 -10.600 -37.624 1.00 58.28 167 HIS A CA 1
ATOM 1304 C C . HIS A 1 167 ? 26.557 -9.572 -38.481 1.00 58.28 167 HIS A C 1
ATOM 1306 O O . HIS A 1 167 ? 25.647 -9.956 -39.221 1.00 58.28 167 HIS A O 1
ATOM 1312 N N . MET A 1 168 ? 26.884 -8.272 -38.403 1.00 56.72 168 MET A N 1
ATOM 1313 C CA . MET A 1 168 ? 26.177 -7.195 -39.126 1.00 56.72 168 MET A CA 1
ATOM 1314 C C . MET A 1 168 ? 26.903 -6.683 -40.382 1.00 56.72 168 MET A C 1
ATOM 1316 O O . MET A 1 168 ? 26.334 -5.872 -41.109 1.00 56.72 168 MET A O 1
ATOM 1320 N N . ARG A 1 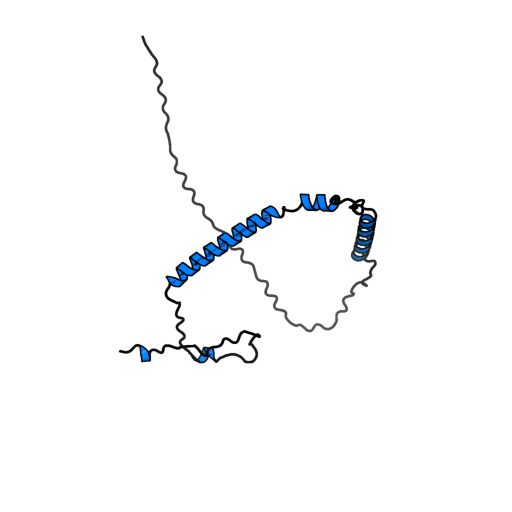169 ? 28.122 -7.158 -40.676 1.00 53.44 169 ARG A N 1
ATOM 1321 C CA . ARG A 1 169 ? 28.812 -6.865 -41.944 1.00 53.44 169 ARG A CA 1
ATOM 1322 C C . ARG A 1 169 ? 28.379 -7.880 -43.007 1.00 53.44 169 ARG A C 1
ATOM 1324 O O . ARG A 1 169 ? 28.869 -9.006 -43.014 1.00 53.44 169 ARG A O 1
ATOM 1331 N N . LYS A 1 170 ? 27.442 -7.487 -43.869 1.00 48.00 170 LYS A N 1
ATOM 1332 C CA . LYS A 1 170 ? 27.200 -8.101 -45.182 1.00 48.00 170 LYS A CA 1
ATOM 1333 C C . LYS A 1 170 ? 27.509 -7.075 -46.255 1.00 48.00 170 LYS A C 1
ATOM 1335 O O . LYS A 1 170 ? 27.180 -5.893 -46.009 1.00 48.00 170 LYS A O 1
#

Solvent-accessible surface area (backbone atoms only — not comparable to full-atom values): 11844 Å² total; per-residue (Å²): 138,81,88,84,89,83,90,77,92,76,87,80,79,81,78,82,79,78,82,78,79,78,84,76,75,80,79,77,79,75,77,76,82,76,79,80,81,73,89,70,89,74,79,86,77,84,73,82,69,74,85,89,52,78,75,38,71,67,47,43,48,52,52,51,51,49,53,50,52,50,51,50,63,71,69,42,80,51,76,74,48,85,76,83,53,74,30,68,64,57,50,51,50,56,73,73,45,85,60,69,66,60,54,51,54,48,51,53,52,50,51,51,54,49,51,53,53,50,52,56,48,50,56,50,53,73,72,41,77,80,87,77,82,84,73,90,63,76,66,62,83,75,68,66,63,92,90,74,68,58,93,80,68,79,71,89,61,89,85,68,80,82,88,56,76,82,78,71,74,125

Radius of gyration: 37.15 Å; Cα contacts (8 Å, |Δi|>4): 17; chains: 1; bounding box: 84×81×86 Å